Protein AF-A0A8E6P1A4-F1 (afdb_monomer)

Radius of gyration: 20.17 Å; Cα contacts (8 Å, |Δi|>4): 176; chains: 1; bounding box: 42×39×59 Å

Sequence (143 aa):
MQREFEEFLQCGRLEHGFLRVRCESCHAEHLVAFSCKRRGFCPSCGARRMAESAALLVDEVLPEQPMRQWVLSFPFQLRFLFASRPEIMGWVLGIVYRVIATHLVKKAGHTHQVAKTGAVTLIQRFGSALNLNVESIKNIGAA

Secondary structure (DSSP, 8-state):
-HHHHHHHHHTT-GGG-EEEEE-TTT--EEEEEPP---SSS-HHHHHHHHHHHHHHIIIIIS-SS-EEEEEE---HHHHHHHHH-HHHHHHHHHHHHHHHHHHHHHHTT--TTT---EEEEEE--B-TT--B----EEEEEE-

Solvent-accessible surface area (backbone atoms only — not comparable to full-atom values): 8422 Å² total; per-residue (Å²): 110,68,70,62,50,58,39,44,77,42,38,63,34,60,93,73,38,60,48,81,50,65,44,87,89,80,62,53,71,47,78,44,42,43,71,58,77,54,85,68,86,46,63,68,48,37,50,51,49,50,52,56,50,48,48,49,37,60,76,76,67,52,72,101,59,78,64,45,83,42,75,48,75,61,61,73,74,55,27,55,51,37,71,76,36,58,68,58,43,54,54,52,49,53,52,53,50,53,51,53,45,52,51,52,34,51,74,73,75,47,49,80,91,80,45,83,68,52,73,49,78,45,79,39,58,51,46,97,84,68,44,88,27,54,40,30,47,37,34,43,31,48,121

Structure (mmCIF, N/CA/C/O backbone):
data_AF-A0A8E6P1A4-F1
#
_entry.id   AF-A0A8E6P1A4-F1
#
loop_
_atom_site.group_PDB
_atom_site.id
_atom_site.type_symbol
_atom_site.label_atom_id
_atom_site.label_alt_id
_atom_site.label_comp_id
_atom_site.label_asym_id
_atom_site.label_entity_id
_atom_site.label_seq_id
_atom_site.pdbx_PDB_ins_code
_atom_site.Cartn_x
_atom_site.Cartn_y
_atom_site.Cartn_z
_atom_site.occupancy
_atom_site.B_iso_or_equiv
_atom_site.auth_seq_id
_atom_site.auth_comp_id
_atom_site.auth_asym_id
_atom_site.auth_atom_id
_atom_site.pdbx_PDB_model_num
ATOM 1 N N . MET A 1 1 ? 17.937 2.392 0.791 1.00 69.75 1 MET A N 1
ATOM 2 C CA . MET A 1 1 ? 17.483 3.365 -0.226 1.00 69.75 1 MET A CA 1
ATOM 3 C C . MET A 1 1 ? 18.169 3.151 -1.566 1.00 69.75 1 MET A C 1
ATOM 5 O O . MET A 1 1 ? 17.459 2.935 -2.531 1.00 69.75 1 MET A O 1
ATOM 9 N N . GLN A 1 2 ? 19.504 3.130 -1.639 1.00 79.50 2 GLN A N 1
ATOM 10 C CA . GLN A 1 2 ? 20.227 3.046 -2.919 1.00 79.50 2 GLN A CA 1
ATOM 11 C C . GLN A 1 2 ? 19.849 1.841 -3.796 1.00 79.50 2 GLN A C 1
ATOM 13 O O . GLN A 1 2 ? 19.443 2.025 -4.936 1.00 79.50 2 GLN A O 1
ATOM 18 N N . ARG A 1 3 ? 19.813 0.633 -3.223 1.00 82.69 3 ARG A N 1
ATOM 19 C CA . ARG A 1 3 ? 19.343 -0.567 -3.933 1.00 82.69 3 ARG A CA 1
ATOM 20 C C . ARG A 1 3 ? 17.919 -0.442 -4.483 1.00 82.69 3 ARG A C 1
ATOM 22 O O . ARG A 1 3 ? 17.641 -0.880 -5.591 1.00 82.69 3 ARG A O 1
ATOM 29 N N . GLU A 1 4 ? 16.993 0.139 -3.715 1.00 82.75 4 GLU A N 1
ATOM 30 C CA . GLU A 1 4 ? 15.632 0.347 -4.228 1.00 82.75 4 GLU A CA 1
ATOM 31 C C . GLU A 1 4 ? 15.651 1.288 -5.436 1.00 82.75 4 GLU A C 1
ATOM 33 O O . GLU A 1 4 ? 14.778 1.188 -6.296 1.00 82.75 4 GLU A O 1
ATOM 38 N N . PHE A 1 5 ? 16.605 2.231 -5.471 1.00 85.00 5 PHE A N 1
ATOM 39 C CA . PHE A 1 5 ? 16.674 3.279 -6.487 1.00 85.00 5 PHE A CA 1
ATOM 40 C C . PHE A 1 5 ? 17.201 2.715 -7.790 1.00 85.00 5 PHE A C 1
ATOM 42 O O . PHE A 1 5 ? 16.580 2.893 -8.831 1.00 85.00 5 PHE A O 1
ATOM 49 N N . GLU A 1 6 ? 18.261 1.926 -7.702 1.00 89.31 6 GLU A N 1
ATOM 50 C CA . GLU A 1 6 ? 18.795 1.160 -8.822 1.00 89.31 6 GLU A CA 1
ATOM 51 C C . GLU A 1 6 ? 17.732 0.226 -9.420 1.00 89.31 6 GLU A C 1
ATOM 53 O O . GLU A 1 6 ? 17.497 0.246 -10.625 1.00 89.31 6 GLU A O 1
ATOM 58 N N . GLU A 1 7 ? 17.005 -0.524 -8.587 1.00 89.06 7 GLU A N 1
ATOM 59 C CA . GLU A 1 7 ? 15.965 -1.439 -9.073 1.00 89.06 7 GLU A CA 1
ATOM 60 C C . GLU A 1 7 ? 14.751 -0.711 -9.675 1.00 89.06 7 GLU A C 1
ATOM 62 O O . GLU A 1 7 ? 14.100 -1.216 -10.589 1.00 89.06 7 GLU A O 1
ATOM 67 N N . PHE A 1 8 ? 14.427 0.491 -9.199 1.00 88.44 8 PHE A N 1
ATOM 68 C CA . PHE A 1 8 ? 13.413 1.336 -9.829 1.00 88.44 8 PHE A CA 1
ATOM 69 C C . PHE A 1 8 ? 13.834 1.824 -11.213 1.00 88.44 8 PHE A C 1
ATOM 71 O O . PHE A 1 8 ? 13.001 1.800 -12.114 1.00 88.44 8 PHE A O 1
ATOM 78 N N . LEU A 1 9 ? 15.097 2.222 -11.401 1.00 90.19 9 LEU A N 1
ATOM 79 C CA . LEU A 1 9 ? 15.607 2.663 -12.707 1.00 90.19 9 LEU A CA 1
ATOM 80 C C . LEU A 1 9 ? 15.537 1.552 -13.769 1.00 90.19 9 LEU A C 1
ATOM 82 O O . LEU A 1 9 ? 15.471 1.833 -14.966 1.00 90.19 9 LEU A O 1
ATOM 86 N N . GLN A 1 10 ? 15.519 0.293 -13.333 1.00 92.62 10 GLN A N 1
ATOM 87 C CA . GLN A 1 10 ? 15.363 -0.885 -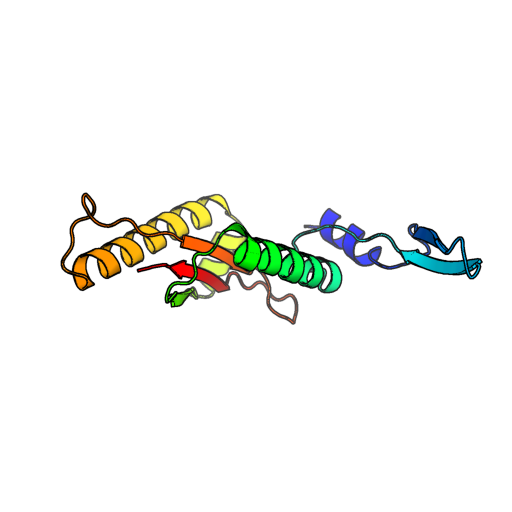14.189 1.00 92.62 10 GLN A CA 1
ATOM 88 C C . GLN A 1 10 ? 13.895 -1.303 -14.381 1.00 92.62 10 GLN A C 1
ATOM 90 O O . GLN A 1 10 ? 13.570 -2.050 -15.304 1.00 92.62 10 GLN A O 1
ATOM 95 N N . CYS A 1 11 ? 12.985 -0.833 -13.525 1.00 93.25 11 CYS A N 1
ATOM 96 C CA . CYS A 1 11 ? 11.596 -1.276 -13.494 1.00 93.25 11 CYS A CA 1
ATOM 97 C C . CYS A 1 11 ? 10.861 -0.967 -14.804 1.00 93.25 11 CYS A C 1
ATOM 99 O O . CYS A 1 11 ? 10.808 0.179 -15.243 1.00 93.25 11 CYS A O 1
ATOM 101 N N . GLY A 1 12 ? 10.205 -1.974 -15.386 1.00 91.88 12 GLY A N 1
ATOM 102 C CA . GLY A 1 12 ? 9.388 -1.798 -16.589 1.00 91.88 12 GLY A CA 1
ATOM 103 C C . GLY A 1 12 ? 10.186 -1.675 -17.890 1.00 91.88 12 GLY A C 1
ATOM 104 O O . GLY A 1 12 ? 9.593 -1.430 -18.937 1.00 91.88 12 GLY A O 1
ATOM 105 N N . ARG A 1 13 ? 11.510 -1.863 -17.852 1.00 93.62 13 ARG A N 1
ATOM 106 C CA . ARG A 1 13 ? 12.377 -1.799 -19.032 1.00 93.62 13 ARG A CA 1
ATOM 107 C C . ARG A 1 13 ? 12.702 -3.204 -19.536 1.00 93.62 13 ARG A C 1
ATOM 109 O O . ARG A 1 13 ? 13.267 -4.009 -18.804 1.00 93.62 13 ARG A O 1
ATOM 116 N N . LEU A 1 14 ? 12.393 -3.476 -20.806 1.00 93.94 14 LEU A N 1
ATOM 117 C CA . LEU A 1 14 ? 12.609 -4.791 -21.430 1.00 93.94 14 LEU A CA 1
ATOM 118 C C . LEU A 1 14 ? 14.084 -5.221 -21.438 1.00 93.94 14 LEU A C 1
ATOM 120 O O . LEU A 1 14 ? 14.373 -6.408 -21.332 1.00 93.94 14 LEU A O 1
ATOM 124 N N . GLU A 1 15 ? 15.018 -4.270 -21.511 1.00 94.94 15 GLU A N 1
ATOM 125 C CA . GLU A 1 15 ? 16.462 -4.553 -21.486 1.00 94.94 15 GLU A CA 1
ATOM 126 C C . GLU A 1 15 ? 16.936 -5.197 -20.168 1.00 94.94 15 GLU A C 1
ATOM 128 O O . GLU A 1 15 ? 17.961 -5.870 -20.156 1.00 94.94 15 GLU A O 1
ATOM 133 N N . HIS A 1 16 ? 16.178 -5.027 -19.075 1.00 92.88 16 HIS A N 1
ATOM 134 C CA . HIS A 1 16 ? 16.472 -5.602 -17.753 1.00 92.88 16 HIS A CA 1
ATOM 135 C C . HIS A 1 16 ? 15.672 -6.889 -17.477 1.00 92.88 16 HIS A C 1
ATOM 137 O O . HIS A 1 16 ? 15.635 -7.375 -16.347 1.00 92.88 16 HIS A O 1
ATOM 143 N N . GLY A 1 17 ? 15.037 -7.459 -18.506 1.00 94.19 17 GLY A N 1
ATOM 144 C CA . GLY A 1 17 ? 14.315 -8.729 -18.441 1.00 94.19 17 GLY A CA 1
ATOM 145 C C . GLY A 1 17 ? 12.801 -8.598 -18.613 1.00 94.19 17 GLY A C 1
ATOM 146 O O . GLY A 1 17 ? 12.164 -7.617 -18.214 1.00 94.19 17 GLY A O 1
ATOM 147 N N . PHE A 1 18 ? 12.211 -9.625 -19.222 1.00 96.19 18 PHE A N 1
ATOM 148 C CA . PHE A 1 18 ? 10.785 -9.690 -19.517 1.00 96.19 18 PHE A CA 1
ATOM 149 C C . PHE A 1 18 ? 10.287 -11.135 -19.601 1.00 96.19 18 PHE A C 1
ATOM 151 O O . PHE A 1 18 ? 11.057 -12.071 -19.817 1.00 96.19 18 PHE A O 1
ATOM 158 N N . LEU A 1 19 ? 8.972 -11.300 -19.475 1.00 96.25 19 LEU A N 1
ATOM 159 C CA . LEU A 1 19 ? 8.255 -12.522 -19.818 1.00 96.25 19 LEU A CA 1
ATOM 160 C C . LEU A 1 19 ? 7.565 -12.333 -21.174 1.00 96.25 19 LEU A C 1
ATOM 162 O O . LEU A 1 19 ? 6.899 -11.321 -21.388 1.00 96.25 19 LEU A O 1
ATOM 166 N N . ARG A 1 20 ? 7.693 -13.303 -22.082 1.00 96.44 20 ARG A N 1
ATOM 167 C CA . ARG A 1 20 ? 6.896 -13.358 -23.315 1.00 96.44 20 ARG A CA 1
ATOM 168 C C . ARG A 1 20 ? 5.661 -14.206 -23.053 1.00 96.44 20 ARG A C 1
ATOM 170 O O . ARG A 1 20 ? 5.782 -15.392 -22.761 1.00 96.44 20 ARG A O 1
ATOM 177 N N . VAL A 1 21 ? 4.491 -13.593 -23.151 1.00 96.31 21 VAL A N 1
ATOM 178 C CA . VAL A 1 21 ? 3.202 -14.271 -23.001 1.00 96.31 21 VAL A CA 1
ATOM 179 C C . VAL A 1 21 ? 2.604 -14.434 -24.389 1.00 96.31 21 VAL A C 1
ATOM 181 O O . VAL A 1 21 ? 2.478 -13.452 -25.117 1.00 96.31 21 VAL A O 1
ATOM 184 N N . ARG A 1 22 ? 2.260 -15.667 -24.760 1.00 97.06 22 ARG A N 1
ATOM 185 C CA . ARG A 1 22 ? 1.621 -15.998 -26.036 1.00 97.06 22 ARG A CA 1
ATOM 186 C C . ARG A 1 22 ? 0.253 -16.606 -25.763 1.00 97.06 22 ARG A C 1
ATOM 188 O O . ARG A 1 22 ? 0.145 -17.529 -24.964 1.00 97.06 22 ARG A O 1
ATOM 195 N N . CYS A 1 23 ? -0.776 -16.105 -26.437 1.00 96.12 23 CYS A N 1
ATOM 196 C CA . CYS A 1 23 ? -2.085 -16.747 -26.431 1.00 96.12 23 CYS A CA 1
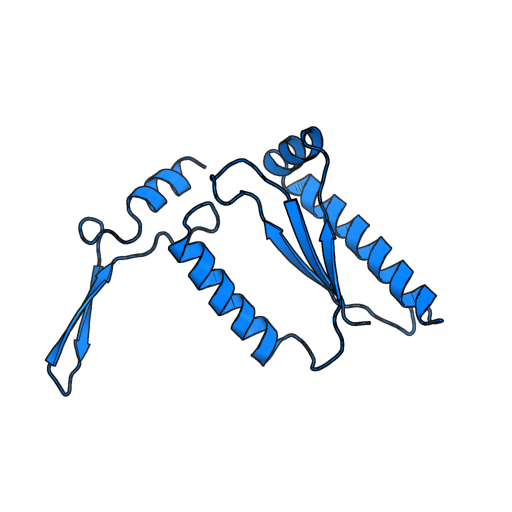ATOM 197 C C . CYS A 1 23 ? -2.039 -18.022 -27.284 1.00 96.12 23 CYS A C 1
ATOM 199 O O . CYS A 1 23 ? -1.602 -17.987 -28.436 1.00 96.12 23 CYS A O 1
ATOM 201 N N . GLU A 1 24 ? -2.507 -19.148 -26.751 1.00 96.19 24 GLU A N 1
ATOM 202 C CA . GLU A 1 24 ? -2.520 -20.412 -27.498 1.00 96.19 24 GLU A CA 1
ATOM 203 C C . GLU A 1 24 ? -3.545 -20.405 -28.640 1.00 96.19 24 GLU A C 1
ATOM 205 O O . GLU A 1 24 ? -3.271 -20.972 -29.692 1.00 96.19 24 GLU A O 1
ATOM 210 N N . SER A 1 25 ? -4.665 -19.690 -28.486 1.00 97.19 25 SER A N 1
ATOM 211 C CA . SER A 1 25 ? -5.757 -19.677 -29.469 1.00 97.19 25 SER A CA 1
ATOM 212 C C . SER A 1 25 ? -5.518 -18.736 -30.653 1.00 97.19 25 SER A C 1
ATOM 214 O O . SER A 1 25 ? -5.737 -19.125 -31.794 1.00 97.19 25 SER A O 1
ATOM 216 N N . CYS A 1 26 ? -5.095 -17.488 -30.407 1.00 96.25 26 CYS A N 1
ATOM 217 C CA . CYS A 1 26 ? -4.897 -16.485 -31.469 1.00 96.25 26 CYS A CA 1
ATOM 218 C C . CYS A 1 26 ? -3.425 -16.203 -31.789 1.00 96.25 26 CYS A C 1
ATOM 220 O O . CYS A 1 26 ? -3.133 -15.398 -32.669 1.00 96.25 26 CYS A O 1
ATOM 222 N N . HIS A 1 27 ? -2.495 -16.826 -31.058 1.00 95.06 27 HIS A N 1
ATOM 223 C CA . HIS A 1 27 ? -1.047 -16.643 -31.196 1.00 95.06 27 HIS A CA 1
ATOM 224 C C . HIS A 1 27 ? -0.534 -15.208 -31.034 1.00 95.06 27 HIS A C 1
ATOM 226 O O . HIS A 1 27 ? 0.648 -14.974 -31.267 1.00 95.06 27 HIS A O 1
ATOM 232 N N . ALA A 1 28 ? -1.372 -14.274 -30.578 1.00 96.56 28 ALA A N 1
ATOM 233 C CA . ALA A 1 28 ? -0.929 -12.943 -30.198 1.00 96.56 28 ALA A CA 1
ATOM 234 C C . ALA A 1 28 ? 0.088 -13.029 -29.056 1.00 96.56 28 ALA A C 1
ATOM 236 O O . ALA A 1 28 ? -0.033 -13.862 -28.150 1.00 96.56 28 ALA A O 1
ATOM 237 N N . GLU A 1 29 ? 1.084 -12.150 -29.103 1.00 96.44 29 GLU A N 1
ATOM 238 C CA . GLU A 1 29 ? 2.187 -12.141 -28.156 1.00 96.44 29 GLU A CA 1
ATOM 239 C C . GLU A 1 29 ? 2.361 -10.773 -27.520 1.00 96.44 29 GLU A C 1
ATOM 241 O O . GLU A 1 29 ? 2.286 -9.741 -28.185 1.00 96.44 29 GLU A O 1
ATOM 246 N N . HIS A 1 30 ? 2.661 -10.782 -26.226 1.00 95.25 30 HIS A N 1
ATOM 247 C CA . HIS A 1 30 ? 2.992 -9.588 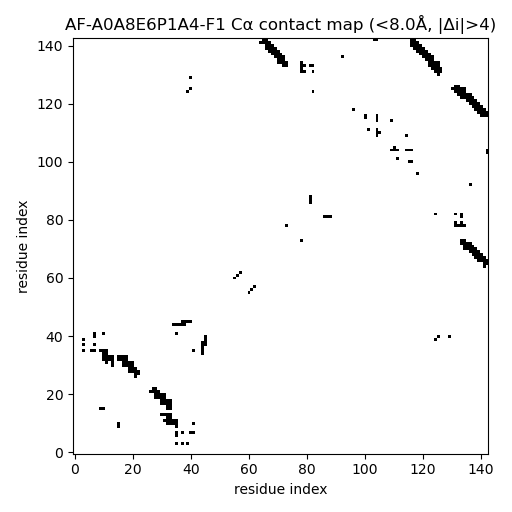-25.471 1.00 95.25 30 HIS A CA 1
ATOM 248 C C . HIS A 1 30 ? 4.257 -9.806 -24.651 1.00 95.25 30 HIS A C 1
ATOM 250 O O . HIS A 1 30 ? 4.447 -10.848 -24.017 1.00 95.25 30 HIS A O 1
ATOM 256 N N . LEU A 1 31 ? 5.118 -8.791 -24.647 1.00 96.19 31 LEU A N 1
ATOM 257 C CA . LEU A 1 31 ? 6.274 -8.733 -23.765 1.00 96.19 31 LEU A CA 1
ATOM 258 C C . LEU A 1 31 ? 5.894 -7.975 -22.497 1.00 96.19 31 LEU A C 1
ATOM 260 O O . LEU A 1 31 ? 5.465 -6.824 -22.554 1.00 96.19 31 LEU A O 1
ATOM 264 N N . VAL A 1 32 ? 6.073 -8.620 -21.351 1.00 94.12 32 VAL A N 1
ATOM 265 C CA . VAL A 1 32 ? 5.794 -8.047 -20.037 1.00 94.12 32 VAL A CA 1
ATOM 266 C C . VAL A 1 32 ? 7.116 -7.841 -19.315 1.00 94.12 32 VAL A C 1
ATOM 268 O O . VAL A 1 32 ? 7.746 -8.800 -18.870 1.00 94.12 32 VAL A O 1
ATOM 271 N N . ALA A 1 33 ? 7.547 -6.585 -19.207 1.00 95.38 33 ALA A N 1
ATOM 272 C CA . ALA A 1 33 ? 8.759 -6.228 -18.479 1.00 95.38 33 ALA A CA 1
ATOM 273 C C . ALA A 1 33 ? 8.645 -6.567 -16.985 1.00 95.38 33 ALA A C 1
ATOM 275 O O . ALA A 1 33 ? 7.563 -6.499 -16.388 1.00 95.38 33 ALA A O 1
ATOM 276 N N . PHE A 1 34 ? 9.774 -6.891 -16.357 1.00 93.25 34 PHE A N 1
ATOM 277 C CA . PHE A 1 34 ? 9.803 -7.134 -14.920 1.00 93.25 34 PHE A CA 1
ATOM 278 C C . PHE A 1 34 ? 9.605 -5.855 -14.101 1.00 93.25 34 PHE A C 1
ATOM 280 O O . PHE A 1 34 ? 9.971 -4.744 -14.491 1.00 93.25 34 PHE A O 1
ATOM 287 N N . SER A 1 35 ? 8.996 -6.029 -12.931 1.00 91.50 35 SER A N 1
ATOM 288 C CA . SER A 1 35 ? 8.725 -4.964 -11.973 1.00 91.50 35 SER A CA 1
ATOM 289 C C . SER A 1 35 ? 9.723 -5.018 -10.815 1.00 91.50 35 SER A C 1
ATOM 291 O O . SER A 1 35 ? 10.149 -6.101 -10.409 1.00 91.50 35 SER A O 1
ATOM 293 N N . CYS A 1 36 ? 10.074 -3.867 -10.232 1.00 91.38 36 CYS A N 1
ATOM 294 C CA . CYS A 1 36 ? 11.010 -3.830 -9.101 1.00 91.38 36 CYS A CA 1
ATOM 295 C C . CYS A 1 36 ? 10.421 -4.436 -7.817 1.00 91.38 36 CYS A C 1
ATOM 297 O O . CYS A 1 36 ? 11.149 -4.744 -6.878 1.00 91.38 36 CYS A O 1
ATOM 299 N N . LYS A 1 37 ? 9.088 -4.578 -7.737 1.00 85.88 37 LYS A N 1
ATOM 300 C CA . LYS A 1 37 ? 8.344 -5.108 -6.576 1.00 85.88 37 LYS A CA 1
ATOM 301 C C . LYS A 1 37 ? 8.584 -4.337 -5.264 1.00 85.88 37 LYS A C 1
ATOM 303 O O . LYS A 1 37 ? 8.096 -4.754 -4.207 1.00 85.88 37 LYS A O 1
ATOM 308 N N . ARG A 1 38 ? 9.275 -3.191 -5.296 1.00 85.44 38 ARG A N 1
ATOM 309 C CA . ARG A 1 38 ? 9.587 -2.370 -4.114 1.00 85.44 38 ARG A CA 1
ATOM 310 C C . ARG A 1 38 ? 8.378 -1.595 -3.604 1.00 85.44 38 ARG A C 1
ATOM 312 O O . ARG A 1 38 ? 7.342 -1.522 -4.262 1.00 85.44 38 ARG A O 1
ATOM 319 N N . ARG A 1 39 ? 8.479 -1.110 -2.362 1.00 76.38 39 ARG A N 1
ATOM 320 C CA . ARG A 1 39 ? 7.422 -0.347 -1.660 1.00 76.38 39 ARG A CA 1
ATOM 321 C C . ARG A 1 39 ? 7.742 1.146 -1.539 1.00 76.38 39 ARG A C 1
ATOM 323 O O . ARG A 1 39 ? 6.968 1.878 -0.934 1.00 76.38 39 ARG A O 1
ATOM 330 N N . GLY A 1 40 ? 8.902 1.557 -2.048 1.00 76.31 40 GLY A N 1
ATOM 331 C CA . GLY A 1 40 ? 9.327 2.945 -2.085 1.00 76.31 40 GLY A CA 1
ATOM 332 C C . GLY A 1 40 ? 8.635 3.694 -3.219 1.00 76.31 40 GLY A C 1
ATOM 333 O O . GLY A 1 40 ? 7.431 3.630 -3.397 1.00 76.31 40 GLY A O 1
ATOM 334 N N . PHE A 1 41 ? 9.426 4.366 -4.026 1.00 76.44 41 PHE A N 1
ATOM 335 C CA . PHE A 1 41 ? 9.045 5.463 -4.918 1.00 76.44 41 PHE A CA 1
ATOM 336 C C . PHE A 1 41 ? 8.526 5.044 -6.294 1.00 76.44 41 PHE A C 1
ATOM 338 O O . PHE A 1 41 ? 8.109 5.908 -7.053 1.00 76.44 41 PHE A O 1
ATOM 345 N N . CYS A 1 42 ? 8.552 3.757 -6.646 1.00 86.50 42 CYS A N 1
ATOM 346 C CA . CYS A 1 42 ? 8.100 3.306 -7.962 1.00 86.50 42 CYS A CA 1
ATOM 347 C C . CYS A 1 42 ? 6.573 3.467 -8.103 1.00 86.50 42 CYS A C 1
ATOM 349 O O . CYS A 1 42 ? 5.841 2.701 -7.465 1.00 86.50 42 CYS A O 1
ATOM 351 N N . PRO A 1 43 ? 6.064 4.386 -8.952 1.00 81.88 43 PRO A N 1
ATOM 352 C CA . PRO A 1 43 ? 4.630 4.666 -9.012 1.00 81.88 43 PRO A CA 1
ATOM 353 C C . PRO A 1 43 ? 3.827 3.500 -9.587 1.00 81.88 43 PRO A C 1
ATOM 355 O O . PRO A 1 43 ? 2.754 3.200 -9.082 1.00 81.88 43 PRO A O 1
ATOM 358 N N . SER A 1 44 ? 4.356 2.792 -10.591 1.00 85.19 44 SER A N 1
ATOM 359 C CA . SER A 1 44 ? 3.679 1.644 -11.211 1.00 85.19 44 SER A CA 1
ATOM 360 C C . SER A 1 44 ? 3.544 0.465 -10.244 1.00 85.19 44 SER A C 1
ATOM 362 O O . SER A 1 44 ? 2.453 -0.074 -10.064 1.00 85.19 44 SER A O 1
ATOM 364 N N . CYS A 1 45 ? 4.631 0.095 -9.558 1.00 89.12 45 CYS A N 1
ATOM 365 C CA . CYS A 1 45 ? 4.603 -0.960 -8.542 1.00 89.12 45 CYS A CA 1
ATOM 366 C C . CYS A 1 45 ? 3.777 -0.557 -7.316 1.00 89.12 45 CYS A C 1
ATOM 368 O O . CYS A 1 45 ? 3.063 -1.389 -6.756 1.00 89.12 45 CYS A O 1
ATOM 370 N N . GLY A 1 46 ? 3.879 0.707 -6.896 1.00 85.88 46 GLY A N 1
ATOM 371 C CA . GLY A 1 46 ? 3.096 1.271 -5.803 1.00 85.88 46 GLY A CA 1
ATOM 372 C C . GLY A 1 46 ? 1.601 1.234 -6.105 1.00 85.88 46 GLY A C 1
ATOM 373 O O . GLY A 1 46 ? 0.849 0.665 -5.321 1.00 85.88 46 GLY A O 1
ATOM 3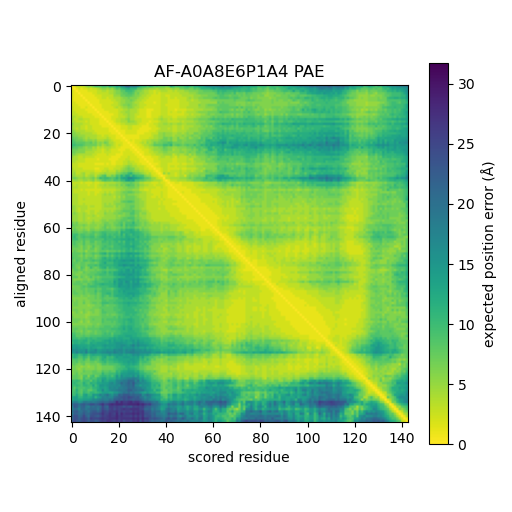74 N N . ALA A 1 47 ? 1.185 1.747 -7.266 1.00 85.00 47 ALA A N 1
ATOM 375 C CA . ALA A 1 47 ? -0.208 1.765 -7.705 1.00 85.00 47 ALA A CA 1
ATOM 376 C C . ALA A 1 47 ? -0.785 0.353 -7.851 1.00 85.00 47 ALA A C 1
ATOM 378 O O . ALA A 1 47 ? -1.866 0.083 -7.333 1.00 85.00 47 ALA A O 1
ATOM 379 N N . ARG A 1 48 ? -0.040 -0.573 -8.470 1.00 88.69 48 ARG A N 1
ATOM 380 C CA . ARG A 1 48 ? -0.454 -1.979 -8.563 1.00 88.69 48 ARG A CA 1
ATOM 381 C C . ARG A 1 48 ? -0.681 -2.586 -7.181 1.00 88.69 48 ARG A C 1
ATOM 383 O O . ARG A 1 48 ? -1.737 -3.156 -6.935 1.00 88.69 48 ARG A O 1
ATOM 390 N N . ARG A 1 49 ? 0.271 -2.417 -6.257 1.00 87.75 49 ARG A N 1
ATOM 391 C CA . ARG A 1 49 ? 0.117 -2.924 -4.888 1.00 87.75 49 ARG A CA 1
ATOM 392 C C . ARG A 1 49 ? -1.048 -2.256 -4.163 1.00 87.75 49 ARG A C 1
ATOM 394 O O . ARG A 1 49 ? -1.729 -2.930 -3.399 1.00 87.75 49 ARG A O 1
ATOM 401 N N . MET A 1 50 ? -1.266 -0.956 -4.358 1.00 86.88 50 MET A N 1
ATOM 402 C CA . MET A 1 50 ? -2.407 -0.255 -3.769 1.00 86.88 50 MET A CA 1
ATOM 403 C C . MET A 1 50 ? -3.729 -0.853 -4.250 1.00 86.88 50 MET A C 1
ATOM 405 O O . MET A 1 50 ? -4.583 -1.120 -3.415 1.00 86.88 50 MET A O 1
ATOM 409 N N . ALA A 1 51 ? -3.867 -1.108 -5.553 1.00 90.56 51 ALA A N 1
ATOM 410 C CA . ALA A 1 51 ? -5.061 -1.722 -6.127 1.00 90.56 51 ALA A CA 1
ATOM 411 C C . ALA A 1 51 ? -5.275 -3.155 -5.609 1.00 90.56 51 ALA A C 1
ATOM 413 O O . ALA A 1 51 ? -6.351 -3.463 -5.111 1.00 90.56 51 ALA A O 1
ATOM 414 N N . GLU A 1 52 ? -4.235 -3.996 -5.634 1.00 91.06 52 GLU A N 1
ATOM 415 C CA . GLU A 1 52 ? -4.291 -5.367 -5.101 1.00 91.06 52 GLU A CA 1
ATOM 416 C C . GLU A 1 52 ? -4.635 -5.384 -3.598 1.00 91.06 52 GLU A C 1
ATOM 418 O O . GLU A 1 52 ? -5.462 -6.176 -3.157 1.00 91.06 52 GLU A O 1
ATOM 423 N N . SER A 1 53 ? -4.041 -4.483 -2.803 1.00 89.81 53 SER A N 1
ATOM 424 C CA . SER A 1 53 ? -4.341 -4.391 -1.364 1.00 89.81 53 SER A CA 1
ATOM 425 C C . SER A 1 53 ? -5.759 -3.886 -1.114 1.00 89.81 53 SER A C 1
ATOM 427 O O . SER A 1 53 ? -6.395 -4.326 -0.167 1.00 89.81 53 SER A O 1
ATOM 429 N N . ALA A 1 54 ? -6.245 -2.947 -1.929 1.00 89.88 54 ALA A N 1
ATOM 430 C CA . ALA A 1 54 ? -7.600 -2.429 -1.809 1.00 89.88 54 ALA A CA 1
ATOM 431 C C . ALA A 1 54 ? -8.638 -3.510 -2.126 1.00 89.88 54 ALA A C 1
ATOM 433 O O . ALA A 1 54 ? -9.576 -3.650 -1.353 1.00 89.88 54 ALA A O 1
ATOM 434 N N . ALA A 1 55 ? -8.429 -4.292 -3.191 1.00 92.88 55 ALA A N 1
ATOM 435 C CA . ALA A 1 55 ? -9.286 -5.427 -3.527 1.00 92.88 55 ALA A CA 1
ATOM 436 C C . ALA A 1 55 ? -9.348 -6.426 -2.364 1.00 92.88 55 ALA A C 1
ATOM 438 O O . ALA A 1 55 ? -10.416 -6.659 -1.822 1.00 92.88 55 ALA A O 1
ATOM 439 N N . LEU A 1 56 ? -8.192 -6.879 -1.858 1.00 92.62 56 LEU A N 1
ATOM 440 C CA . LEU A 1 56 ? -8.148 -7.768 -0.690 1.00 92.62 56 LEU A CA 1
ATOM 441 C C . LEU A 1 56 ? -8.895 -7.186 0.520 1.00 92.62 56 LEU A C 1
ATOM 443 O O . LEU A 1 56 ? -9.614 -7.899 1.213 1.00 92.62 56 LEU A O 1
ATOM 447 N N . LEU A 1 57 ? -8.696 -5.897 0.808 1.00 91.19 57 LEU A N 1
ATOM 448 C CA . LEU A 1 57 ? -9.343 -5.266 1.951 1.00 91.19 57 LEU A CA 1
ATOM 449 C C . LEU A 1 57 ? -10.863 -5.213 1.792 1.00 91.19 57 LEU A C 1
ATOM 451 O O . LEU A 1 57 ? -11.559 -5.474 2.762 1.00 91.19 57 LEU A O 1
ATOM 455 N N . VAL A 1 58 ? -11.365 -4.865 0.609 1.00 90.00 58 VAL A N 1
ATOM 456 C CA . VAL A 1 58 ? -1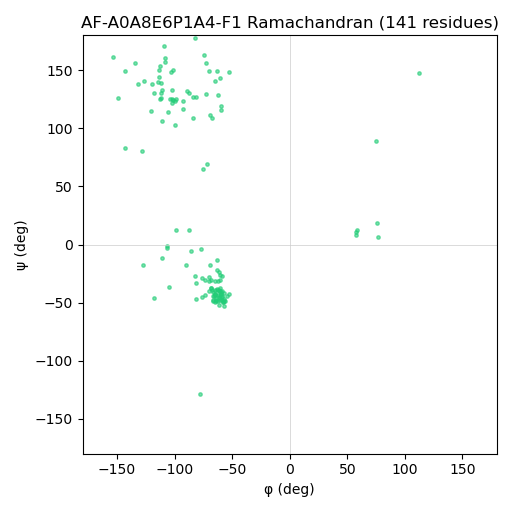2.805 -4.744 0.344 1.00 90.00 58 VAL A CA 1
ATOM 457 C C . VAL A 1 58 ? -13.473 -6.112 0.261 1.00 90.00 58 VAL A C 1
ATOM 459 O O . VAL A 1 58 ? -14.536 -6.289 0.841 1.00 90.00 58 VAL A O 1
ATOM 462 N N . ASP A 1 59 ? -12.839 -7.062 -0.419 1.00 93.00 59 ASP A N 1
ATOM 463 C CA . ASP A 1 59 ? -13.459 -8.342 -0.752 1.00 93.00 59 ASP A CA 1
ATOM 464 C C . ASP A 1 59 ? -13.411 -9.330 0.427 1.00 93.00 59 ASP A C 1
ATOM 466 O O . ASP A 1 59 ? -14.332 -10.121 0.601 1.00 93.00 59 ASP A O 1
ATOM 470 N N . GLU A 1 60 ? -12.354 -9.285 1.253 1.00 92.69 60 GLU A N 1
ATOM 471 C CA . GLU A 1 60 ? -12.054 -10.365 2.214 1.00 92.69 60 GLU A CA 1
ATOM 472 C C . GLU A 1 60 ? -11.860 -9.904 3.672 1.00 92.69 60 GLU A C 1
ATOM 474 O O . GLU A 1 60 ? -11.879 -10.731 4.584 1.00 92.69 60 GLU A O 1
ATOM 479 N N . VAL A 1 61 ? -11.609 -8.612 3.938 1.00 90.12 61 VAL A N 1
ATOM 480 C CA . VAL A 1 61 ? -11.169 -8.157 5.28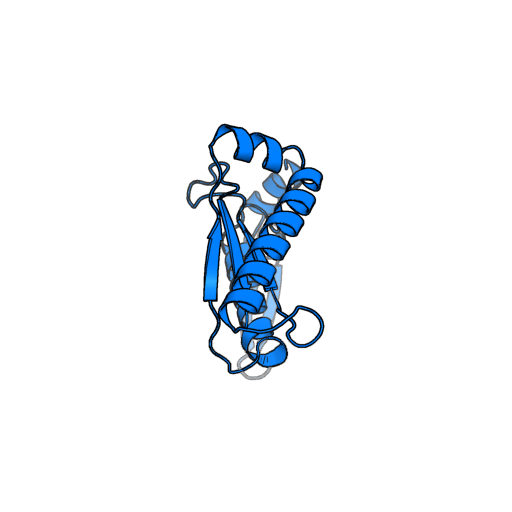0 1.00 90.12 61 VAL A CA 1
ATOM 481 C C . VAL A 1 61 ? -12.141 -7.188 5.945 1.00 90.12 61 VAL A C 1
ATOM 483 O O . VAL A 1 61 ? -12.389 -7.293 7.148 1.00 90.12 61 VAL A O 1
ATOM 486 N N . LEU A 1 62 ? -12.624 -6.189 5.212 1.00 88.56 62 LEU A N 1
ATOM 487 C CA . LEU A 1 62 ? -13.442 -5.118 5.762 1.00 88.56 62 LEU A CA 1
ATOM 488 C C . LEU A 1 62 ? -14.918 -5.533 5.755 1.00 88.56 62 LEU A C 1
ATOM 490 O O . LEU A 1 62 ? -15.425 -5.955 4.721 1.00 88.56 62 LEU A O 1
ATOM 494 N N . PRO A 1 63 ? -15.635 -5.387 6.880 1.00 87.44 63 PRO A N 1
ATOM 495 C CA . PRO A 1 63 ? -17.065 -5.650 6.908 1.00 87.44 63 PRO A CA 1
ATOM 496 C C . PRO A 1 63 ? -17.839 -4.539 6.185 1.00 87.44 63 PRO A C 1
ATOM 498 O O . PRO A 1 63 ? -17.407 -3.384 6.153 1.00 87.44 63 PRO A O 1
ATOM 501 N N . GLU A 1 64 ? -19.040 -4.860 5.700 1.00 88.75 64 GLU A N 1
ATOM 502 C CA . GLU A 1 64 ? -20.001 -3.884 5.166 1.00 88.75 64 GLU A CA 1
ATOM 503 C C . GLU A 1 64 ? -20.619 -3.042 6.296 1.00 88.75 64 GLU A C 1
ATOM 505 O O . GLU A 1 64 ? -21.780 -3.198 6.670 1.00 88.75 64 GLU A O 1
ATOM 510 N N . GLN A 1 65 ? -19.814 -2.173 6.904 1.00 84.44 65 GLN A N 1
ATOM 511 C CA . GLN A 1 65 ? -20.213 -1.270 7.982 1.00 84.44 65 GLN A CA 1
ATOM 512 C C . GLN A 1 65 ? -19.669 0.141 7.724 1.00 84.44 65 GLN A C 1
ATOM 514 O O . GLN A 1 65 ? -18.663 0.301 7.025 1.00 84.44 65 GLN A O 1
ATOM 519 N N . PRO A 1 66 ? -20.286 1.196 8.287 1.00 83.50 66 PRO A N 1
ATOM 520 C CA . PRO A 1 66 ? -19.749 2.545 8.186 1.00 83.50 66 PRO A CA 1
ATOM 521 C C . PRO A 1 66 ? -18.346 2.630 8.796 1.00 83.50 66 PRO A C 1
ATOM 523 O O . PRO A 1 66 ? -18.147 2.412 9.990 1.00 83.50 66 PRO A O 1
ATOM 526 N N . MET A 1 67 ? -17.366 3.001 7.976 1.00 85.00 67 MET A N 1
ATOM 527 C CA . MET A 1 67 ? -15.982 3.171 8.410 1.00 85.00 67 MET A CA 1
ATOM 528 C C . MET A 1 67 ? -15.553 4.628 8.314 1.00 85.00 67 MET A C 1
ATOM 530 O O . MET A 1 67 ? -16.007 5.383 7.452 1.00 85.00 67 MET A O 1
ATOM 534 N N . ARG A 1 68 ? -14.625 5.031 9.185 1.00 85.81 68 ARG A N 1
ATOM 535 C CA . ARG A 1 68 ? -14.062 6.384 9.172 1.00 85.81 68 ARG A CA 1
ATOM 536 C C . ARG A 1 68 ? -12.596 6.368 8.774 1.00 85.81 68 ARG A C 1
ATOM 538 O O . ARG A 1 68 ? -11.788 5.720 9.435 1.00 85.81 68 ARG A O 1
ATOM 545 N N . GLN A 1 69 ? -12.264 7.147 7.744 1.00 86.06 69 GLN A N 1
ATOM 546 C CA . GLN A 1 69 ? -10.886 7.424 7.355 1.00 86.06 69 GLN A CA 1
ATOM 547 C C . GLN A 1 69 ? -10.319 8.577 8.188 1.00 86.06 69 GLN A C 1
ATOM 549 O O . GLN A 1 69 ? -10.874 9.675 8.220 1.00 86.06 69 GLN A O 1
ATOM 554 N N . TRP A 1 70 ? -9.167 8.337 8.804 1.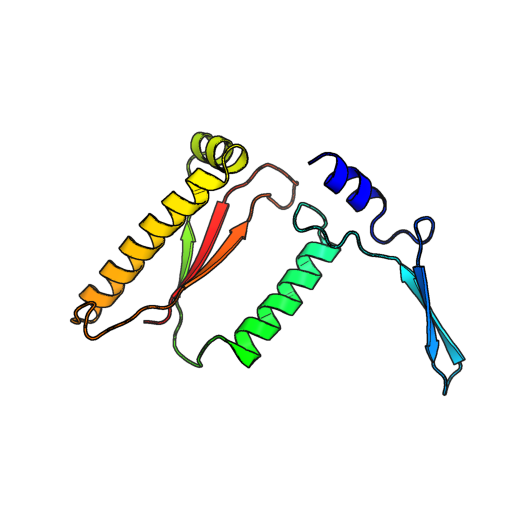00 86.31 70 TRP A N 1
ATOM 555 C CA . TRP A 1 70 ? -8.373 9.355 9.488 1.00 86.31 70 TRP A CA 1
ATOM 556 C C . TRP A 1 70 ? -7.076 9.595 8.734 1.00 86.31 70 TRP A C 1
ATOM 558 O O . TRP A 1 70 ? -6.454 8.639 8.282 1.00 86.31 70 TRP A O 1
ATOM 568 N N . VAL A 1 71 ? -6.659 10.855 8.618 1.00 85.50 71 VAL A N 1
ATOM 569 C CA . VAL A 1 71 ? -5.363 11.240 8.052 1.00 85.50 71 VAL A CA 1
ATOM 570 C C . VAL A 1 71 ? -4.593 12.002 9.118 1.00 85.50 71 VAL A C 1
ATOM 572 O O . VAL A 1 71 ? -5.011 13.081 9.529 1.00 85.50 71 VAL A O 1
ATOM 575 N N . LEU A 1 72 ? -3.479 11.429 9.575 1.00 84.38 72 LEU A N 1
ATOM 576 C CA . LEU A 1 72 ? -2.582 12.090 10.518 1.00 84.38 72 LEU A CA 1
ATOM 577 C C . LEU A 1 72 ? -1.362 12.664 9.797 1.00 84.38 72 LEU A C 1
ATOM 579 O O . LEU A 1 72 ? -0.620 11.930 9.139 1.00 84.38 72 LEU A O 1
ATOM 583 N N . SER A 1 73 ? -1.144 13.961 9.982 1.00 82.69 73 SER A N 1
ATOM 584 C CA . SER A 1 73 ? 0.024 14.685 9.484 1.00 82.69 73 SER A CA 1
ATOM 585 C C . SER A 1 73 ? 0.880 15.161 10.651 1.00 82.69 73 SER A C 1
ATOM 587 O O . SER A 1 73 ? 0.363 15.549 11.697 1.00 82.69 73 SER A O 1
ATOM 589 N N . PHE A 1 74 ? 2.197 15.148 10.462 1.00 83.81 74 PHE A N 1
ATOM 590 C CA . PHE A 1 74 ? 3.159 15.558 11.484 1.00 83.81 74 PHE A CA 1
ATOM 591 C C . PHE A 1 74 ? 3.886 16.847 11.084 1.00 83.81 74 PHE A C 1
ATOM 593 O O . PHE A 1 74 ? 4.050 17.093 9.885 1.00 83.81 74 PHE A O 1
ATOM 600 N N . PRO A 1 75 ? 4.373 17.649 12.047 1.00 86.00 75 PRO A N 1
ATOM 601 C CA . PRO A 1 75 ? 5.327 18.724 11.787 1.00 86.00 75 PRO A CA 1
ATOM 602 C C . PRO A 1 75 ? 6.554 18.230 11.013 1.00 86.00 75 PRO A C 1
ATOM 604 O O . PRO A 1 75 ? 6.983 17.085 11.181 1.00 86.00 75 PRO A O 1
ATOM 607 N N . PHE A 1 76 ? 7.136 19.097 10.185 1.00 82.25 76 PHE A N 1
ATOM 608 C CA . PHE A 1 76 ? 8.229 18.750 9.270 1.00 82.25 76 PHE A CA 1
ATOM 609 C C . PHE A 1 76 ? 9.412 18.061 9.973 1.00 82.25 76 PHE A C 1
ATOM 611 O O . PHE A 1 76 ? 9.916 17.040 9.507 1.00 82.25 76 PHE A O 1
ATOM 618 N N . GLN A 1 77 ? 9.792 18.560 11.148 1.00 83.44 77 GLN A N 1
ATOM 619 C CA . GLN A 1 77 ? 10.899 18.050 11.958 1.00 83.44 77 GLN A CA 1
ATOM 620 C C . GLN A 1 77 ? 10.674 16.591 12.386 1.00 83.44 77 GLN A C 1
ATOM 622 O O . GLN A 1 77 ? 11.596 15.776 12.355 1.00 83.44 77 GLN A O 1
ATOM 627 N N . LEU A 1 78 ? 9.433 16.235 12.738 1.00 85.25 78 LEU A N 1
ATOM 628 C CA . LEU A 1 78 ? 9.090 14.876 13.158 1.00 85.25 78 LEU A CA 1
ATOM 629 C C . LEU A 1 78 ? 9.060 13.897 11.983 1.00 85.25 78 LEU A C 1
ATOM 631 O O . LEU A 1 78 ? 9.406 12.731 12.157 1.00 85.25 78 LEU A O 1
ATOM 635 N N . ARG A 1 79 ? 8.724 14.354 10.770 1.00 84.12 79 ARG A N 1
ATOM 636 C CA . ARG A 1 79 ? 8.757 13.490 9.575 1.00 84.12 79 ARG A CA 1
ATOM 637 C C . ARG A 1 79 ? 10.156 12.958 9.307 1.00 84.12 79 ARG A C 1
ATOM 639 O O . ARG A 1 79 ? 10.301 11.787 8.969 1.00 84.12 79 ARG A O 1
ATOM 646 N N . PHE A 1 80 ? 11.177 13.794 9.491 1.00 81.56 80 PHE A N 1
ATOM 647 C CA . PHE A 1 80 ? 12.570 13.381 9.336 1.00 81.56 80 PHE A CA 1
ATOM 648 C C . PHE A 1 80 ? 12.977 12.332 10.381 1.00 81.56 80 PHE A C 1
ATOM 650 O O . PHE A 1 80 ? 13.606 11.322 10.051 1.00 81.56 80 PHE A O 1
ATOM 657 N N . LEU A 1 81 ? 12.556 12.523 11.634 1.00 84.56 81 LEU A N 1
ATOM 658 C CA . LEU A 1 81 ? 12.783 11.548 12.699 1.00 84.56 81 LEU A CA 1
ATOM 659 C C . LEU A 1 81 ? 12.125 10.199 12.373 1.00 84.56 81 LEU A C 1
ATOM 661 O O . LEU A 1 81 ? 12.777 9.166 12.450 1.00 84.56 81 LEU A O 1
ATOM 665 N N . PHE A 1 82 ? 10.863 10.192 11.944 1.00 84.62 82 PHE A N 1
ATOM 666 C CA . PHE A 1 82 ? 10.152 8.947 11.624 1.00 84.62 82 PHE A CA 1
ATOM 667 C C . PHE A 1 82 ? 10.674 8.254 10.365 1.00 84.62 82 PHE A C 1
ATOM 669 O O . PHE A 1 82 ? 10.591 7.031 10.252 1.00 84.62 82 PHE A O 1
ATOM 676 N N . ALA A 1 83 ? 11.222 9.017 9.421 1.00 80.19 83 ALA A N 1
ATOM 677 C CA . ALA A 1 83 ? 11.864 8.464 8.237 1.00 80.19 83 ALA A CA 1
ATOM 678 C C . ALA A 1 83 ? 13.182 7.754 8.571 1.00 80.19 83 ALA A C 1
ATOM 680 O O . ALA A 1 83 ? 13.469 6.700 8.004 1.00 80.19 83 ALA A O 1
ATOM 681 N N . SER A 1 84 ? 13.966 8.328 9.488 1.00 82.31 84 SER A N 1
ATOM 682 C CA . SER A 1 84 ? 15.261 7.786 9.916 1.00 82.31 84 SER A CA 1
ATOM 683 C C . SER A 1 84 ? 15.138 6.686 10.973 1.00 82.31 84 SER A C 1
ATOM 685 O O . SER A 1 84 ? 16.000 5.812 11.029 1.00 82.31 84 SER A O 1
ATOM 687 N N . ARG A 1 85 ? 14.064 6.699 11.774 1.00 85.25 85 ARG A N 1
ATOM 688 C CA . ARG A 1 85 ? 13.797 5.758 12.874 1.00 85.25 85 ARG A CA 1
ATOM 689 C C . ARG A 1 85 ? 12.396 5.139 12.773 1.00 85.25 85 ARG A C 1
ATOM 691 O O . ARG A 1 85 ? 11.460 5.599 13.441 1.00 85.25 85 ARG A O 1
ATOM 698 N N . PRO A 1 86 ? 12.210 4.109 11.923 1.00 80.56 86 PRO A N 1
ATOM 699 C CA . PRO A 1 86 ? 10.915 3.459 11.712 1.00 80.56 86 PRO A CA 1
ATOM 700 C C . PRO A 1 86 ? 10.294 2.851 12.979 1.00 80.56 86 PRO A C 1
ATOM 702 O O . PRO A 1 86 ? 9.073 2.745 13.072 1.00 80.56 86 PRO A O 1
ATOM 705 N N . GLU A 1 87 ? 11.111 2.469 13.958 1.00 87.44 87 GLU A N 1
ATOM 706 C CA . GLU A 1 87 ? 10.684 1.928 15.247 1.00 87.44 87 GLU A CA 1
ATOM 707 C C . GLU A 1 87 ? 9.845 2.933 16.046 1.00 87.44 87 GLU A C 1
ATOM 709 O O . GLU A 1 87 ? 8.795 2.580 16.587 1.00 87.44 87 GLU A O 1
ATOM 714 N N . ILE A 1 88 ? 10.233 4.213 16.019 1.00 88.56 88 ILE A N 1
ATOM 715 C CA . ILE A 1 88 ? 9.498 5.290 16.692 1.00 88.56 88 ILE A CA 1
ATOM 716 C C . ILE A 1 88 ? 8.119 5.458 16.048 1.00 88.56 88 ILE A C 1
ATOM 718 O O . ILE A 1 88 ? 7.122 5.640 16.747 1.00 88.56 88 ILE A O 1
ATOM 722 N N . MET A 1 89 ? 8.040 5.346 14.720 1.00 85.12 89 MET A N 1
ATOM 723 C CA . MET A 1 89 ? 6.774 5.438 13.993 1.00 85.12 89 MET A CA 1
ATOM 724 C C . MET A 1 89 ? 5.786 4.343 14.424 1.00 85.12 89 MET A C 1
ATOM 726 O O . MET A 1 89 ? 4.591 4.611 14.549 1.00 85.12 89 MET A O 1
ATOM 730 N N . GLY A 1 90 ? 6.272 3.129 14.707 1.00 85.81 90 GLY A N 1
ATOM 731 C CA . GLY A 1 90 ? 5.446 2.042 15.239 1.00 85.81 90 GLY A CA 1
ATOM 732 C C . GLY A 1 90 ? 4.836 2.375 16.605 1.00 85.81 90 GLY A C 1
ATOM 733 O O . GLY A 1 90 ? 3.643 2.160 16.823 1.00 85.81 90 GLY A O 1
ATOM 734 N N . TRP A 1 91 ? 5.620 2.970 17.508 1.00 90.62 91 TRP A N 1
ATOM 735 C CA . TRP A 1 91 ? 5.127 3.400 18.823 1.00 90.62 91 TRP A CA 1
ATOM 736 C C . TRP A 1 91 ? 4.111 4.535 18.721 1.00 90.62 91 TRP A C 1
ATOM 738 O O . TRP A 1 91 ? 3.059 4.485 19.362 1.00 90.62 91 TRP A O 1
ATOM 748 N N . VAL A 1 92 ? 4.392 5.533 17.879 1.00 89.44 92 VAL A N 1
ATOM 749 C CA . VAL A 1 92 ? 3.469 6.644 17.614 1.00 89.44 92 VAL A CA 1
ATOM 750 C C . VAL A 1 92 ? 2.145 6.116 17.070 1.00 89.44 92 VAL A C 1
ATOM 752 O O . VAL A 1 92 ? 1.085 6.513 17.553 1.00 89.44 92 VAL A O 1
ATOM 755 N N . LEU A 1 93 ? 2.187 5.167 16.132 1.00 88.12 93 LEU A N 1
ATOM 756 C CA . LEU A 1 93 ? 0.987 4.539 15.592 1.00 88.12 93 LEU A CA 1
ATOM 757 C C . LEU A 1 93 ? 0.165 3.824 16.676 1.00 88.12 93 LEU A C 1
ATOM 759 O O . LEU A 1 93 ? -1.055 3.983 16.720 1.00 88.12 93 LEU A O 1
ATOM 763 N N . GLY A 1 94 ? 0.821 3.091 17.580 1.00 90.12 94 GLY A N 1
ATOM 764 C CA . GLY A 1 94 ? 0.151 2.435 18.705 1.00 90.12 94 GLY A CA 1
ATOM 765 C C . GLY A 1 94 ? -0.568 3.424 19.630 1.00 90.12 94 GLY A C 1
ATOM 766 O O . GLY A 1 94 ? -1.703 3.179 20.044 1.00 90.12 94 GLY A O 1
ATOM 767 N N . ILE A 1 95 ? 0.053 4.576 19.909 1.00 92.31 95 ILE A N 1
ATOM 768 C CA . ILE A 1 95 ? -0.560 5.648 20.708 1.00 92.31 95 ILE A CA 1
ATOM 769 C C . ILE A 1 95 ? -1.777 6.229 19.983 1.00 92.31 95 ILE A C 1
ATOM 771 O O . ILE A 1 95 ? -2.849 6.329 20.579 1.00 92.31 95 ILE A O 1
ATOM 775 N N . VAL A 1 96 ? -1.625 6.583 18.705 1.00 90.00 96 VAL A N 1
ATOM 776 C CA . VAL A 1 96 ? -2.694 7.169 17.883 1.00 90.00 96 VAL A CA 1
ATOM 777 C C . VAL A 1 96 ? -3.894 6.232 17.813 1.00 90.00 96 VAL A C 1
ATOM 779 O O . VAL A 1 96 ? -5.020 6.656 18.074 1.00 90.00 96 VAL A O 1
ATOM 782 N N . TYR A 1 97 ? -3.658 4.949 17.533 1.00 89.44 97 TYR A N 1
ATOM 783 C CA . TYR A 1 97 ? -4.714 3.945 17.509 1.00 89.44 97 TYR A CA 1
ATOM 784 C C . TYR A 1 97 ? -5.443 3.858 18.853 1.00 89.44 97 TYR A C 1
ATOM 786 O O . TYR A 1 97 ? -6.667 3.956 18.891 1.00 89.44 97 TYR A O 1
ATOM 794 N N . ARG A 1 98 ? -4.707 3.758 19.967 1.00 91.19 98 ARG A N 1
ATOM 795 C CA . ARG A 1 98 ? -5.299 3.674 21.310 1.00 91.19 98 ARG A CA 1
ATOM 796 C C . ARG A 1 98 ? -6.169 4.886 21.643 1.00 91.19 98 ARG A C 1
ATOM 798 O O . ARG A 1 98 ? -7.226 4.723 22.256 1.00 91.19 98 ARG A O 1
ATOM 805 N N . VAL A 1 99 ? -5.740 6.088 21.256 1.00 92.38 99 VAL A N 1
ATOM 806 C CA . VAL A 1 99 ? -6.500 7.329 21.474 1.00 92.38 99 VAL A CA 1
ATOM 807 C C . VAL A 1 99 ? -7.790 7.324 20.656 1.00 92.38 99 VAL A C 1
ATOM 809 O O . VAL A 1 99 ? -8.856 7.559 21.224 1.00 92.38 99 VAL A O 1
ATOM 812 N N . ILE A 1 100 ? -7.717 6.999 19.361 1.00 89.94 100 ILE A N 1
ATOM 813 C CA . ILE A 1 100 ? -8.894 6.938 18.480 1.00 89.94 100 ILE A CA 1
ATOM 814 C C . ILE A 1 100 ? -9.875 5.871 18.974 1.00 89.94 100 ILE A C 1
ATOM 816 O O . ILE A 1 100 ? -11.052 6.168 19.159 1.00 89.94 100 ILE A O 1
ATOM 820 N N . ALA A 1 101 ? -9.389 4.663 19.262 1.00 89.50 101 ALA A N 1
ATOM 821 C CA . ALA A 1 101 ? -10.201 3.564 19.773 1.00 89.50 101 ALA A CA 1
ATOM 822 C C . ALA A 1 101 ? -10.921 3.950 21.071 1.00 89.50 101 ALA A C 1
ATOM 824 O O . ALA A 1 101 ? -12.134 3.805 21.192 1.00 89.50 101 ALA A O 1
ATOM 825 N N . THR A 1 102 ? -10.186 4.523 22.029 1.00 91.81 102 THR A N 1
ATOM 826 C CA . THR A 1 102 ? -10.764 4.966 23.306 1.00 91.81 102 THR A CA 1
ATOM 827 C C . THR A 1 102 ? -11.796 6.070 23.115 1.00 91.81 102 THR A C 1
ATOM 829 O O . THR A 1 102 ? -12.818 6.068 23.798 1.00 91.81 102 THR A O 1
ATOM 832 N N . HIS A 1 103 ? -11.549 7.011 22.202 1.00 90.69 103 HIS A N 1
ATOM 833 C CA . HIS A 1 103 ? -12.506 8.066 21.892 1.00 90.69 103 HIS A CA 1
ATOM 834 C C . HIS A 1 103 ? -13.799 7.498 21.293 1.00 90.69 103 HIS A C 1
ATOM 836 O O . HIS A 1 103 ? -14.880 7.866 21.748 1.00 90.69 103 HIS A O 1
ATOM 842 N N . LEU A 1 104 ? -13.698 6.583 20.323 1.00 88.94 104 LEU A N 1
ATOM 843 C CA . LEU A 1 104 ? -14.856 5.969 19.669 1.00 88.94 104 LEU A CA 1
ATOM 844 C C . LEU A 1 104 ? -15.687 5.127 20.645 1.00 88.94 104 LEU A C 1
ATOM 846 O O . LEU A 1 104 ? -16.890 5.345 20.746 1.00 88.94 104 LEU A O 1
ATOM 850 N N . VAL A 1 105 ? -15.043 4.257 21.430 1.00 90.44 105 VAL A N 1
ATOM 851 C CA . VAL A 1 105 ? -15.717 3.412 22.434 1.00 90.44 105 VAL A CA 1
ATOM 852 C C . VAL A 1 105 ? -16.470 4.261 23.461 1.00 90.44 105 VAL A C 1
ATOM 854 O O . VAL A 1 105 ? -17.641 4.006 23.738 1.00 90.44 105 VAL A O 1
ATOM 857 N N . LYS A 1 106 ? -15.835 5.325 23.977 1.00 91.00 106 LYS A N 1
ATOM 858 C CA . LYS A 1 106 ? -16.486 6.254 24.915 1.00 91.00 106 LYS A CA 1
ATOM 859 C C . LYS A 1 106 ? -17.648 7.003 24.272 1.00 91.00 106 LYS A C 1
ATOM 861 O O . LYS A 1 106 ? -18.687 7.158 24.903 1.00 91.00 106 LYS A O 1
ATOM 866 N N . LYS A 1 107 ? -17.484 7.471 23.031 1.00 90.19 107 LYS A N 1
ATOM 867 C CA . LYS A 1 107 ? -18.530 8.201 22.303 1.00 90.19 107 LYS A CA 1
ATOM 868 C C . LYS A 1 107 ? -19.750 7.322 22.009 1.00 90.19 107 LYS A C 1
ATOM 870 O O . LYS A 1 107 ? -20.860 7.839 21.996 1.00 90.19 107 LYS A O 1
ATOM 875 N N . ALA A 1 108 ? -19.547 6.021 21.823 1.00 88.44 108 ALA A N 1
ATOM 876 C CA . ALA A 1 108 ? -20.616 5.038 21.674 1.00 88.44 108 ALA A CA 1
ATOM 877 C C . ALA A 1 108 ? -21.296 4.654 23.007 1.00 88.44 108 ALA A C 1
ATOM 879 O O . ALA A 1 108 ? -22.252 3.890 23.002 1.00 88.44 108 ALA A O 1
ATOM 880 N N . GLY A 1 109 ? -20.826 5.164 24.154 1.00 92.38 109 GLY A N 1
ATOM 881 C CA . GLY A 1 109 ? -21.384 4.826 25.469 1.00 92.38 109 GLY A CA 1
ATOM 882 C C . GLY A 1 109 ? -20.988 3.436 25.977 1.00 92.38 109 GLY A C 1
ATOM 883 O O . GLY A 1 109 ? -21.631 2.905 26.880 1.00 92.38 109 GLY A O 1
ATOM 884 N N . HIS A 1 110 ? -19.931 2.843 25.420 1.00 91.94 110 HIS A N 1
ATOM 885 C CA . HIS A 1 110 ? -19.462 1.507 25.779 1.00 91.94 110 HIS A CA 1
ATOM 886 C C . HIS A 1 110 ? -18.135 1.540 26.547 1.00 91.94 110 HIS A C 1
ATOM 888 O O . HIS A 1 110 ? -17.459 2.565 26.666 1.00 91.94 110 HIS A O 1
ATOM 894 N N . THR A 1 111 ? -17.744 0.377 27.068 1.00 89.94 111 THR A N 1
ATOM 895 C CA . THR A 1 111 ? -16.414 0.133 27.635 1.00 89.94 111 THR A CA 1
ATOM 896 C C . THR A 1 111 ? -15.609 -0.770 26.704 1.00 89.94 111 THR A C 1
ATOM 898 O O . THR A 1 111 ? -16.169 -1.510 25.896 1.00 89.94 111 THR A O 1
ATOM 901 N N . HIS A 1 112 ? -14.283 -0.765 26.851 1.00 84.06 112 HIS A N 1
ATOM 902 C CA . HIS A 1 112 ? -13.380 -1.631 26.072 1.00 84.06 112 HIS A CA 1
ATOM 903 C C . HIS A 1 112 ? -13.590 -3.136 26.311 1.00 84.06 112 HIS A C 1
ATOM 905 O O . HIS A 1 112 ? -13.062 -3.953 25.561 1.00 84.06 112 HIS A O 1
ATOM 911 N N . GLN A 1 113 ? -14.330 -3.522 27.357 1.00 85.94 113 GLN A N 1
ATOM 912 C CA . GLN A 1 113 ? -14.704 -4.922 27.585 1.00 85.94 113 GLN A CA 1
ATOM 913 C C . GLN A 1 113 ? -15.826 -5.378 26.645 1.00 85.94 113 GLN A C 1
ATOM 915 O O . GLN A 1 113 ? -15.890 -6.557 26.311 1.00 85.94 113 GLN A O 1
ATOM 920 N N . VAL A 1 114 ? -16.688 -4.448 26.221 1.00 84.81 114 VAL A N 1
ATOM 921 C CA . VAL A 1 114 ? -17.905 -4.736 25.448 1.00 84.81 114 VAL A CA 1
ATOM 922 C C . VAL A 1 114 ? -17.738 -4.355 23.976 1.00 84.81 114 VAL A C 1
ATOM 924 O O . VAL A 1 114 ? -18.211 -5.074 23.104 1.00 84.81 114 VAL A O 1
ATOM 927 N N . ALA A 1 115 ? -17.031 -3.260 23.687 1.00 86.25 115 ALA A N 1
ATOM 928 C CA . ALA A 1 115 ? -16.790 -2.784 22.328 1.00 86.25 115 ALA A CA 1
ATOM 929 C C . ALA A 1 115 ? -15.317 -2.945 21.939 1.00 86.25 115 ALA A C 1
ATOM 931 O O . ALA A 1 115 ? -14.415 -2.556 22.688 1.00 86.25 115 ALA A O 1
ATOM 932 N N . LYS A 1 116 ? -15.075 -3.483 20.739 1.00 84.38 116 LYS A N 1
ATOM 933 C CA . LYS A 1 116 ? -13.742 -3.582 20.136 1.00 84.38 116 LYS A CA 1
ATOM 934 C C . LYS A 1 116 ? -13.700 -2.814 18.827 1.00 84.38 116 LYS A C 1
ATOM 936 O O . LYS A 1 116 ? -14.617 -2.905 18.025 1.00 84.38 116 LYS A O 1
ATOM 941 N N . THR A 1 117 ? -12.605 -2.100 18.608 1.00 86.19 117 THR A N 1
ATOM 942 C CA . THR A 1 117 ? -12.346 -1.381 17.359 1.00 86.19 117 THR A CA 1
ATOM 943 C C . THR A 1 117 ? -11.367 -2.154 16.486 1.00 86.19 117 THR A C 1
ATOM 945 O O . THR A 1 117 ? -10.484 -2.842 16.999 1.00 86.19 117 THR A O 1
ATOM 948 N N . GLY A 1 118 ? -11.496 -1.997 15.170 1.00 85.06 118 GLY A N 1
ATOM 949 C CA . GLY A 1 118 ? -10.501 -2.420 14.183 1.00 85.06 118 GLY A CA 1
ATOM 950 C C . GLY A 1 118 ? -9.784 -1.216 13.574 1.00 85.06 118 GLY A C 1
ATOM 951 O O . GLY A 1 118 ? -10.310 -0.106 13.608 1.00 85.06 118 GLY A O 1
ATOM 952 N N . ALA A 1 119 ? -8.583 -1.426 13.037 1.00 87.06 119 ALA A N 1
ATOM 953 C CA . ALA A 1 119 ? -7.826 -0.396 12.333 1.00 87.06 119 ALA A CA 1
ATOM 954 C C . ALA A 1 119 ? -6.952 -1.003 11.236 1.00 87.06 119 ALA A C 1
ATOM 956 O O . ALA A 1 119 ? -6.102 -1.849 11.512 1.00 87.06 119 ALA A O 1
ATOM 957 N N . VAL A 1 120 ? -7.091 -0.501 10.011 1.00 87.00 120 VAL A N 1
ATOM 958 C CA . VAL A 1 120 ? -6.119 -0.732 8.932 1.00 87.00 120 VAL A CA 1
ATOM 959 C C . VAL A 1 120 ? -5.271 0.515 8.783 1.00 87.00 120 VAL A C 1
ATOM 961 O O . VAL A 1 120 ? -5.826 1.594 8.611 1.00 87.00 120 VAL A O 1
ATOM 964 N N . THR A 1 121 ? -3.944 0.372 8.853 1.00 85.31 121 THR A N 1
ATOM 965 C CA . THR A 1 121 ? -3.001 1.491 8.726 1.00 85.31 121 THR A CA 1
ATOM 966 C C . THR A 1 121 ? -2.176 1.412 7.450 1.00 85.31 121 THR A C 1
ATOM 968 O O . THR A 1 121 ? -1.451 0.445 7.228 1.00 85.31 121 THR A O 1
ATOM 971 N N . LEU A 1 122 ? -2.203 2.490 6.668 1.00 82.56 122 LEU A N 1
ATOM 972 C CA . LEU A 1 122 ? -1.276 2.717 5.557 1.00 82.56 122 LEU A CA 1
ATOM 973 C C . LEU A 1 122 ? -0.352 3.882 5.903 1.00 82.56 122 LEU A C 1
ATOM 975 O O . LEU A 1 122 ? -0.848 4.928 6.306 1.00 82.56 122 LEU A O 1
ATOM 979 N N . ILE A 1 123 ? 0.963 3.702 5.743 1.00 79.81 123 ILE A N 1
ATOM 980 C CA . ILE A 1 123 ? 1.971 4.754 5.942 1.00 79.81 123 ILE A CA 1
ATOM 981 C C . ILE A 1 123 ? 2.471 5.199 4.573 1.00 79.81 123 ILE A C 1
ATOM 983 O O . ILE A 1 123 ? 3.154 4.437 3.883 1.00 79.81 123 ILE A O 1
ATOM 987 N N . GLN A 1 124 ? 2.184 6.440 4.204 1.00 77.31 124 GLN A N 1
ATOM 988 C CA . GLN A 1 124 ? 2.803 7.070 3.045 1.00 77.31 124 GLN A CA 1
ATOM 989 C C . GLN A 1 124 ? 4.096 7.777 3.483 1.00 77.31 124 GLN A C 1
ATOM 991 O O . GLN A 1 124 ? 4.134 8.440 4.516 1.00 77.31 124 GLN A O 1
ATOM 996 N N . ARG A 1 125 ? 5.193 7.547 2.746 1.00 73.75 125 ARG A N 1
ATOM 997 C CA . ARG A 1 125 ? 6.545 8.055 3.075 1.00 73.75 125 ARG A CA 1
ATOM 998 C C . ARG A 1 125 ? 7.058 9.125 2.113 1.00 73.75 125 ARG A C 1
ATOM 1000 O O . ARG A 1 125 ? 8.080 9.749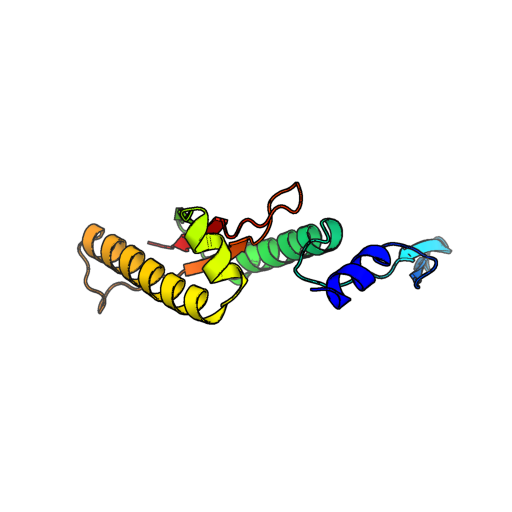 2.393 1.00 73.75 125 ARG A O 1
ATOM 1007 N N . PHE A 1 126 ? 6.386 9.324 0.987 1.00 67.94 126 PHE A N 1
ATOM 1008 C CA . PHE A 1 126 ? 6.790 10.261 -0.054 1.00 67.94 126 PHE A CA 1
ATOM 1009 C C . PHE A 1 126 ? 5.568 10.933 -0.685 1.00 67.94 126 PHE A C 1
ATOM 1011 O O . PHE A 1 126 ? 4.472 10.365 -0.722 1.00 67.94 126 PHE A O 1
ATOM 1018 N N . GLY A 1 127 ? 5.754 12.171 -1.140 1.00 65.75 127 GLY A N 1
ATOM 1019 C CA . GLY A 1 127 ? 4.791 12.872 -1.986 1.00 65.75 127 GLY A CA 1
ATOM 1020 C C . GLY A 1 127 ? 4.939 12.482 -3.459 1.00 65.75 127 GLY A C 1
ATOM 1021 O O . GLY A 1 127 ? 5.837 11.727 -3.833 1.00 65.75 127 GLY A O 1
ATOM 1022 N N . SER A 1 128 ? 4.071 13.025 -4.313 1.00 65.75 128 SER A N 1
ATOM 1023 C CA . SER A 1 128 ? 4.119 12.812 -5.769 1.00 65.75 128 SER A CA 1
ATOM 1024 C C . SER A 1 128 ? 5.423 13.301 -6.411 1.00 65.75 128 SER A C 1
ATOM 1026 O O . SER A 1 128 ? 5.841 12.752 -7.424 1.00 65.75 128 SER A O 1
ATOM 1028 N N . ALA A 1 129 ? 6.097 14.277 -5.795 1.00 66.62 129 ALA A N 1
ATOM 1029 C CA . ALA A 1 129 ? 7.404 14.784 -6.213 1.00 66.62 129 ALA A CA 1
ATOM 1030 C C . ALA A 1 129 ? 8.591 13.998 -5.616 1.00 66.62 129 ALA A C 1
ATOM 1032 O O . ALA A 1 129 ? 9.719 14.481 -5.641 1.00 66.62 129 ALA A O 1
ATOM 1033 N N . LEU A 1 130 ? 8.348 12.822 -5.020 1.00 64.19 130 LEU A N 1
ATOM 1034 C CA . LEU A 1 130 ? 9.339 12.025 -4.278 1.00 64.19 130 LEU A CA 1
ATOM 1035 C C . LEU A 1 130 ? 9.982 12.750 -3.083 1.00 64.19 130 LEU A C 1
ATOM 1037 O O . LEU A 1 130 ? 10.946 12.260 -2.495 1.00 64.19 130 LEU A O 1
ATOM 1041 N N . ASN A 1 131 ? 9.430 13.892 -2.676 1.00 64.75 131 ASN A N 1
ATOM 1042 C CA . ASN A 1 131 ? 9.829 14.585 -1.464 1.00 64.75 131 ASN A CA 1
ATOM 1043 C C . ASN A 1 131 ? 9.492 13.724 -0.242 1.00 64.75 131 ASN A C 1
ATOM 1045 O O . ASN A 1 131 ? 8.437 13.082 -0.200 1.00 64.75 131 ASN A O 1
ATOM 1049 N N . LEU A 1 132 ? 10.381 13.722 0.758 1.00 59.22 132 LEU A N 1
ATOM 1050 C CA . LEU A 1 132 ? 10.160 12.978 1.991 1.00 59.22 132 LEU A CA 1
ATOM 1051 C C . LEU A 1 132 ? 8.880 13.480 2.649 1.00 59.22 132 LEU A C 1
ATOM 1053 O O . LEU A 1 132 ? 8.785 14.633 3.070 1.00 59.22 132 LEU A O 1
ATO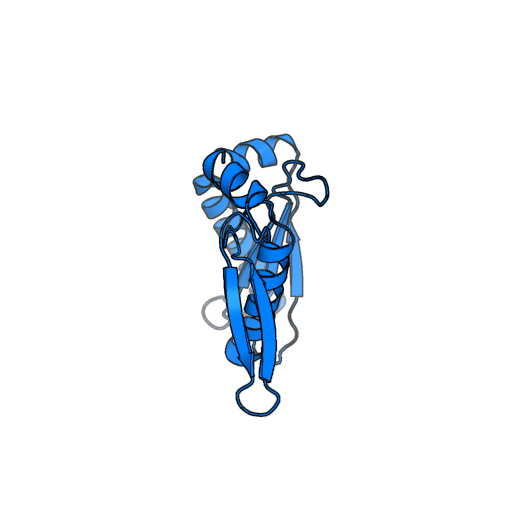M 1057 N N . ASN A 1 133 ? 7.905 12.589 2.744 1.00 59.72 133 ASN A N 1
ATOM 1058 C CA . ASN A 1 133 ? 6.609 12.918 3.280 1.00 59.72 133 ASN A CA 1
ATOM 1059 C C . ASN A 1 133 ? 6.074 11.744 4.084 1.00 59.72 133 ASN A C 1
ATOM 1061 O O . ASN A 1 133 ? 5.302 10.937 3.574 1.00 59.72 133 ASN A O 1
ATOM 1065 N N . VAL A 1 134 ? 6.502 11.639 5.345 1.00 57.06 134 VAL A N 1
ATOM 1066 C CA . VAL A 1 134 ? 5.850 10.757 6.325 1.00 57.06 134 VAL A CA 1
ATOM 1067 C C . VAL A 1 134 ? 4.547 11.428 6.764 1.00 57.06 134 VAL A C 1
ATOM 1069 O O . VAL A 1 134 ? 4.403 11.901 7.888 1.00 57.06 134 VAL A O 1
ATOM 1072 N N . GLU A 1 135 ? 3.630 11.574 5.819 1.00 59.44 135 GLU A N 1
ATOM 1073 C CA . GLU A 1 135 ? 2.293 12.115 6.016 1.00 59.44 135 GLU A CA 1
ATOM 1074 C C . GLU A 1 135 ? 1.299 11.004 5.742 1.00 59.44 135 GLU A C 1
ATOM 1076 O O . GLU A 1 135 ? 1.444 10.257 4.782 1.00 59.44 135 GLU A O 1
ATOM 1081 N N . SER A 1 136 ? 0.252 10.944 6.553 1.00 52.47 136 SER A N 1
ATOM 1082 C CA . SER A 1 136 ? -0.859 10.009 6.459 1.00 52.47 136 SER A CA 1
ATOM 1083 C C . SER A 1 136 ? -0.520 8.588 6.909 1.00 52.47 136 SER A C 1
ATOM 1085 O O . SER A 1 136 ? -0.176 7.698 6.138 1.00 52.47 136 SER A O 1
ATOM 1087 N N . ILE A 1 137 ? -0.707 8.374 8.212 1.00 52.59 137 ILE A N 1
ATOM 1088 C CA . ILE A 1 137 ? -1.357 7.151 8.684 1.00 52.59 137 ILE A CA 1
ATOM 1089 C C . ILE A 1 137 ? -2.808 7.257 8.212 1.00 52.59 137 ILE A C 1
ATOM 1091 O O . ILE A 1 137 ? -3.540 8.106 8.723 1.00 52.59 137 ILE A O 1
ATOM 1095 N N . LYS A 1 138 ? -3.212 6.455 7.221 1.00 52.16 138 LYS A N 1
ATOM 1096 C CA . LYS A 1 138 ? -4.638 6.256 6.928 1.00 52.16 138 LYS A CA 1
ATOM 1097 C C . LYS A 1 138 ? -5.149 5.181 7.858 1.00 52.16 138 LYS A C 1
ATOM 1099 O O . LYS A 1 138 ? -4.750 4.040 7.674 1.00 52.16 138 LYS A O 1
ATOM 1104 N N . ASN A 1 139 ? -5.967 5.550 8.840 1.00 53.19 139 ASN A N 1
ATOM 1105 C CA . ASN A 1 139 ? -6.627 4.588 9.716 1.00 53.19 139 ASN A CA 1
ATOM 1106 C C . ASN A 1 139 ? -8.086 4.428 9.277 1.00 53.19 139 ASN A C 1
ATOM 1108 O O . ASN A 1 139 ? -8.801 5.429 9.222 1.00 53.19 139 ASN A O 1
ATOM 1112 N N . ILE A 1 140 ? -8.496 3.206 8.940 1.00 55.12 140 ILE A N 1
ATOM 1113 C CA . ILE A 1 140 ? -9.897 2.853 8.688 1.00 55.12 140 ILE A CA 1
ATOM 1114 C C . ILE A 1 140 ? -10.423 2.181 9.953 1.00 55.12 140 ILE A C 1
ATOM 1116 O O . ILE A 1 140 ? -10.076 1.033 10.227 1.00 55.12 140 ILE A O 1
ATOM 1120 N N . GLY A 1 141 ? -11.205 2.923 10.738 1.00 54.03 141 GLY A N 1
ATOM 1121 C CA . GLY A 1 141 ? -11.836 2.412 11.954 1.00 54.03 141 GLY A CA 1
ATOM 1122 C C . GLY A 1 141 ? -13.286 2.014 11.708 1.00 54.03 141 GLY A C 1
ATOM 1123 O O . GLY A 1 141 ? -14.060 2.859 11.250 1.00 54.03 141 GLY A O 1
ATOM 1124 N N . ALA A 1 142 ? -13.638 0.767 12.030 1.00 51.25 142 ALA A N 1
ATOM 1125 C CA . ALA A 1 142 ? -15.025 0.347 12.230 1.00 51.25 142 ALA A CA 1
ATOM 1126 C C . ALA A 1 142 ? -15.444 0.749 13.653 1.00 51.25 142 ALA A C 1
ATOM 1128 O O . ALA A 1 142 ? -14.704 0.479 14.609 1.00 51.25 142 ALA A O 1
ATOM 1129 N N . ALA A 1 143 ? -16.562 1.468 13.758 1.00 44.88 143 ALA A N 1
ATOM 1130 C CA . ALA A 1 143 ? -17.200 1.830 15.021 1.00 44.88 143 ALA A CA 1
ATOM 1131 C C . ALA A 1 143 ? -18.326 0.844 15.328 1.00 44.88 143 ALA A C 1
ATOM 1133 O O . ALA A 1 143 ? -18.998 0.435 14.356 1.00 44.88 143 ALA A O 1
#

Mean predicted aligned error: 7.37 Å

pLDDT: mean 84.42, std 11.37, range [44.88, 97.19]

Foldseek 3Di:
DVVLVVLLVQAFDPVNHWDWDADPPPRDIDTGGHGSCDCADNPVNVVVVVVVVVCCCVPPNDDPADKDKDKDFDDPVVLVVCVVPVVVVVVVVVVVVVVVQVVVCVVVVHDCVVDDKDWDFDFDQADPVRHGGRTTRTIIIGD